Protein AF-A0AAX4L099-F1 (afdb_monomer_lite)

Foldseek 3Di:
DDDPPQWDDDPQWIWGDDPNWIWIWGFDQDPNDTDTHTDGTPVVVVVVVVVVVVPD

Secondary structure (DSSP, 8-state):
------EEEETTEEEEEETTEEEEEEEEEETTEEEEEEEEEHHHHHHHHHHHHT--

Structure (mmCIF, N/CA/C/O backbone):
data_AF-A0AAX4L099-F1
#
_entry.id   AF-A0AAX4L099-F1
#
loop_
_atom_site.group_PDB
_atom_site.id
_atom_site.type_symbol
_atom_site.label_atom_id
_atom_site.label_alt_id
_atom_site.label_comp_id
_atom_site.label_asym_id
_atom_site.label_entity_id
_atom_site.label_seq_id
_atom_site.pdbx_PDB_ins_code
_atom_site.Cartn_x
_atom_site.Cartn_y
_atom_site.Cartn_z
_atom_site.occupancy
_atom_site.B_iso_or_equiv
_atom_site.auth_seq_id
_atom_site.auth_comp_id
_atom_site.auth_asym_id
_atom_site.auth_atom_id
_atom_site.pdbx_PDB_model_num
ATOM 1 N N . MET A 1 1 ? -19.677 -12.121 16.959 1.00 46.16 1 MET A N 1
ATOM 2 C CA . MET A 1 1 ? -19.508 -10.824 16.272 1.00 46.16 1 MET A CA 1
ATOM 3 C C . MET A 1 1 ? -18.076 -10.766 15.778 1.00 46.16 1 MET A C 1
ATOM 5 O O . MET A 1 1 ? -17.184 -10.474 16.557 1.00 46.16 1 MET A O 1
ATOM 9 N N . THR A 1 2 ? -17.830 -11.189 14.541 1.00 52.59 2 THR A N 1
ATOM 10 C CA . THR A 1 2 ? -16.470 -11.255 13.993 1.00 52.59 2 THR A CA 1
ATOM 11 C C . THR A 1 2 ? -16.023 -9.835 13.673 1.00 52.59 2 THR A C 1
ATOM 13 O O . THR A 1 2 ? -16.628 -9.191 12.816 1.00 52.59 2 THR A O 1
ATOM 16 N N . GLU A 1 3 ? -15.013 -9.325 14.375 1.00 61.16 3 GLU A N 1
ATOM 17 C CA . GLU A 1 3 ? -14.348 -8.074 14.011 1.00 61.16 3 GLU A CA 1
ATOM 18 C C . GLU A 1 3 ? -13.947 -8.168 12.536 1.00 61.16 3 GLU A C 1
ATOM 20 O O . GLU A 1 3 ? -13.136 -9.017 12.153 1.00 61.16 3 GLU A O 1
ATOM 25 N N . LYS A 1 4 ? -14.577 -7.361 11.672 1.00 63.78 4 LYS A N 1
ATOM 26 C CA . LYS A 1 4 ? -14.209 -7.317 10.256 1.00 63.78 4 LYS A CA 1
ATOM 27 C C . LYS A 1 4 ? -12.725 -6.968 10.196 1.00 63.78 4 LYS A C 1
ATOM 29 O O . LYS A 1 4 ? -12.329 -5.892 10.640 1.00 63.78 4 LYS A O 1
ATOM 34 N N . LYS A 1 5 ? -11.899 -7.873 9.665 1.00 67.38 5 LYS A N 1
ATOM 35 C CA . LYS A 1 5 ? -10.485 -7.593 9.405 1.00 67.38 5 LYS A CA 1
ATOM 36 C C . LYS A 1 5 ? -10.413 -6.437 8.408 1.00 67.38 5 LYS A C 1
ATOM 38 O O . LYS A 1 5 ? -10.618 -6.616 7.216 1.00 67.38 5 LYS A O 1
ATOM 43 N N . THR A 1 6 ? -10.110 -5.245 8.905 1.00 80.75 6 THR A N 1
ATOM 44 C CA . THR A 1 6 ? -9.914 -4.032 8.096 1.00 80.75 6 THR A CA 1
ATOM 45 C C . THR A 1 6 ? -8.478 -3.905 7.585 1.00 80.75 6 THR A C 1
ATOM 47 O O . THR A 1 6 ? -8.136 -2.915 6.941 1.00 80.75 6 THR A O 1
ATOM 50 N N . ARG A 1 7 ? -7.620 -4.897 7.861 1.00 87.69 7 ARG A N 1
ATOM 51 C CA . ARG A 1 7 ? -6.214 -4.942 7.451 1.00 87.69 7 ARG A CA 1
ATOM 52 C C . ARG A 1 7 ? -5.851 -6.330 6.932 1.00 87.69 7 ARG A C 1
ATOM 54 O O . ARG A 1 7 ? -5.960 -7.318 7.657 1.00 87.69 7 ARG A O 1
ATOM 61 N N . TYR A 1 8 ? -5.334 -6.367 5.713 1.00 90.38 8 TYR A N 1
ATOM 62 C CA . TYR A 1 8 ? -4.798 -7.549 5.048 1.00 90.38 8 TYR A CA 1
ATOM 63 C C . TYR A 1 8 ? -3.300 -7.342 4.813 1.00 90.38 8 TYR A C 1
ATOM 65 O O . TYR A 1 8 ? -2.883 -6.231 4.488 1.00 90.38 8 TYR A O 1
ATOM 73 N N . LYS A 1 9 ? -2.485 -8.384 5.001 1.00 92.06 9 LYS A N 1
ATOM 74 C CA . LYS A 1 9 ? -1.032 -8.343 4.780 1.00 92.06 9 LYS A CA 1
ATOM 75 C C . LYS A 1 9 ? -0.634 -9.476 3.837 1.00 92.06 9 LYS A C 1
ATOM 77 O O . LYS A 1 9 ? -0.954 -10.627 4.115 1.00 92.06 9 LYS A O 1
ATOM 82 N N . TYR A 1 10 ? 0.096 -9.135 2.783 1.00 91.06 10 TYR A N 1
ATOM 83 C CA . TYR A 1 10 ? 0.616 -10.042 1.765 1.00 91.06 10 TYR A CA 1
ATOM 84 C C . TYR A 1 10 ? 2.098 -9.738 1.552 1.00 91.06 10 TYR A C 1
ATOM 86 O O . TYR A 1 10 ? 2.443 -8.789 0.851 1.00 91.06 10 TYR A O 1
ATOM 94 N N . GLY A 1 11 ? 2.978 -10.499 2.207 1.00 91.75 11 GLY A N 1
ATOM 95 C CA . GLY A 1 11 ? 4.410 -10.187 2.235 1.00 91.75 11 GLY A CA 1
ATOM 96 C C . GLY A 1 11 ? 4.655 -8.773 2.770 1.00 91.75 11 GLY A C 1
ATOM 97 O O . GLY A 1 11 ? 4.238 -8.448 3.888 1.00 91.75 11 GLY A O 1
ATOM 98 N N . ASP A 1 12 ? 5.277 -7.935 1.944 1.00 93.88 12 ASP A N 1
ATOM 99 C CA . ASP A 1 12 ? 5.533 -6.524 2.234 1.00 93.88 12 ASP A CA 1
ATOM 100 C C . ASP A 1 12 ? 4.359 -5.601 1.881 1.00 93.88 12 ASP A C 1
ATOM 102 O O . ASP A 1 12 ? 4.427 -4.407 2.129 1.00 93.88 12 ASP A O 1
ATOM 106 N N . ILE A 1 13 ? 3.260 -6.104 1.324 1.00 94.44 13 ILE A N 1
ATOM 107 C CA . ILE A 1 13 ? 2.092 -5.288 0.979 1.00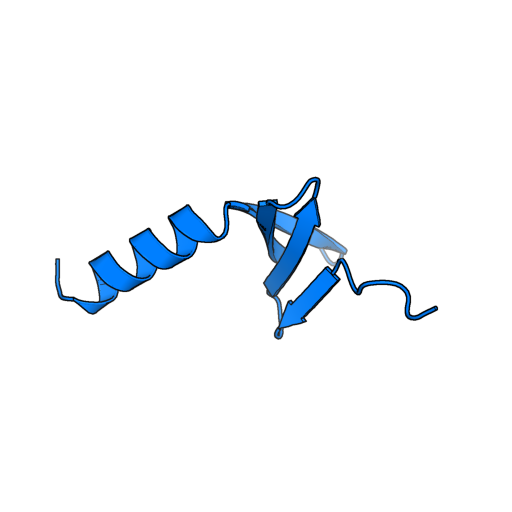 94.44 13 ILE A CA 1
ATOM 108 C C . ILE A 1 13 ? 1.043 -5.355 2.084 1.00 94.44 13 ILE A C 1
ATOM 110 O O . ILE A 1 13 ? 0.759 -6.408 2.657 1.00 94.44 13 ILE A O 1
ATOM 114 N N . ILE A 1 14 ? 0.430 -4.214 2.377 1.00 95.19 14 ILE A N 1
ATOM 115 C CA . ILE A 1 14 ? -0.674 -4.074 3.318 1.00 95.19 14 ILE A CA 1
ATOM 116 C C . ILE A 1 14 ? -1.842 -3.405 2.606 1.00 95.19 14 ILE A C 1
ATOM 118 O O . ILE A 1 14 ? -1.690 -2.335 2.027 1.00 95.19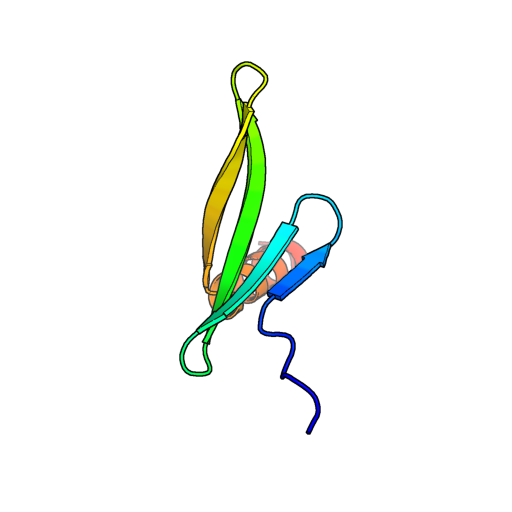 14 ILE A O 1
ATOM 122 N N . ILE A 1 15 ? -3.027 -3.997 2.719 1.00 94.62 15 ILE A N 1
ATOM 123 C CA . ILE A 1 15 ? -4.281 -3.417 2.236 1.00 94.62 15 ILE A CA 1
ATOM 124 C C . ILE A 1 15 ? -5.138 -3.059 3.445 1.00 94.62 15 ILE A C 1
ATOM 126 O O . ILE A 1 15 ? -5.340 -3.886 4.338 1.00 94.62 15 ILE A O 1
ATOM 130 N N . ARG A 1 16 ? -5.634 -1.823 3.491 1.00 93.69 16 ARG A N 1
ATOM 131 C CA . ARG A 1 16 ? -6.498 -1.328 4.568 1.00 93.69 16 ARG A CA 1
ATOM 132 C C . ARG A 1 16 ? -7.850 -0.905 4.031 1.00 93.69 16 ARG A C 1
ATOM 134 O O . ARG A 1 16 ? -7.910 -0.148 3.068 1.00 93.69 16 ARG A O 1
ATOM 141 N N . GLU A 1 17 ? -8.910 -1.341 4.694 1.00 92.00 17 GLU A N 1
ATOM 142 C CA . GLU A 1 17 ? -10.260 -0.844 4.458 1.00 92.00 17 GLU A CA 1
ATOM 143 C C . GLU A 1 17 ? -10.507 0.406 5.305 1.00 92.00 17 GLU A C 1
ATOM 145 O O . GLU A 1 17 ? -10.334 0.398 6.526 1.00 92.00 17 GLU A O 1
ATOM 150 N N . ARG A 1 18 ? -10.945 1.489 4.667 1.00 88.31 18 ARG A N 1
ATOM 151 C CA . ARG A 1 18 ? -11.386 2.706 5.344 1.00 88.31 18 ARG A CA 1
ATOM 152 C C . ARG A 1 18 ? -12.624 3.248 4.645 1.00 88.31 18 ARG A C 1
ATOM 154 O O . ARG A 1 18 ? -12.561 3.627 3.481 1.00 88.31 18 ARG A O 1
ATOM 161 N N . LYS A 1 19 ? -13.745 3.309 5.374 1.00 88.38 19 LYS A N 1
ATOM 162 C CA . LYS A 1 19 ? -15.043 3.800 4.868 1.00 88.38 19 LYS A CA 1
ATOM 163 C C . LYS A 1 19 ? -15.464 3.130 3.542 1.00 88.38 19 LYS A C 1
ATOM 165 O O . LYS A 1 19 ? -15.892 3.812 2.619 1.00 88.38 19 LYS A O 1
ATOM 170 N N . GLY A 1 20 ? -15.286 1.810 3.431 1.00 88.38 20 GLY A N 1
ATOM 171 C CA . GLY A 1 20 ? -15.640 1.044 2.227 1.00 88.38 20 GLY A CA 1
ATOM 172 C C . GLY A 1 20 ? -14.681 1.203 1.042 1.00 88.38 20 GLY A C 1
ATOM 173 O O . GLY A 1 20 ? -14.974 0.708 -0.039 1.00 88.38 20 GLY A O 1
ATOM 174 N N . ARG A 1 21 ? -13.538 1.880 1.221 1.00 92.25 21 ARG A N 1
ATOM 175 C CA . ARG A 1 21 ? -12.470 1.974 0.217 1.00 92.25 21 ARG A CA 1
ATOM 176 C C . ARG A 1 21 ? -11.226 1.238 0.685 1.00 92.25 21 ARG A C 1
ATOM 178 O O . ARG A 1 21 ? -10.894 1.280 1.871 1.00 92.25 21 ARG A O 1
ATOM 185 N N . TYR A 1 22 ? -10.527 0.607 -0.251 1.00 95.00 22 TYR A N 1
ATOM 186 C CA . TYR A 1 22 ? -9.287 -0.111 0.022 1.00 95.00 22 TYR A CA 1
ATOM 187 C C . TYR A 1 22 ? -8.073 0.707 -0.411 1.00 95.00 22 TYR A C 1
ATOM 189 O O . TYR A 1 22 ? -8.051 1.289 -1.494 1.00 95.00 22 TYR A O 1
ATOM 197 N N . TYR A 1 23 ? -7.059 0.734 0.448 1.00 95.44 23 TYR A N 1
ATOM 198 C CA . TYR A 1 23 ? -5.827 1.495 0.263 1.00 95.44 23 TYR A CA 1
ATOM 199 C C . TYR A 1 23 ? -4.617 0.583 0.420 1.00 95.44 23 TYR A C 1
ATOM 201 O O . TYR A 1 23 ? -4.565 -0.211 1.363 1.00 95.44 23 TYR A O 1
ATOM 209 N N . VAL A 1 24 ? -3.649 0.719 -0.482 1.00 95.81 24 VAL A N 1
ATOM 210 C CA . VAL A 1 24 ? -2.459 -0.127 -0.573 1.00 95.81 24 VAL A CA 1
ATOM 211 C C . VAL A 1 24 ? -1.253 0.596 0.012 1.00 95.81 24 VAL A C 1
ATOM 213 O O . VAL A 1 24 ? -0.984 1.763 -0.285 1.00 95.81 24 VAL A O 1
ATOM 216 N N . TYR A 1 25 ? -0.507 -0.124 0.839 1.00 95.69 25 TYR A N 1
ATOM 217 C CA . TYR A 1 25 ? 0.733 0.305 1.462 1.00 95.69 25 TYR A CA 1
ATOM 218 C C . TYR A 1 25 ? 1.811 -0.752 1.230 1.00 95.69 25 TYR A C 1
ATOM 220 O O . TYR A 1 25 ? 1.511 -1.943 1.191 1.00 95.69 25 TYR A O 1
ATOM 228 N N . LYS A 1 26 ? 3.066 -0.326 1.136 1.00 95.25 26 LYS A N 1
ATOM 229 C CA . LYS A 1 26 ? 4.241 -1.194 1.087 1.00 95.25 26 LYS A CA 1
ATOM 230 C C . LYS A 1 26 ? 5.073 -1.001 2.349 1.00 95.25 26 LYS A C 1
ATOM 232 O O . LYS A 1 26 ? 5.319 0.125 2.770 1.00 95.25 26 LYS A O 1
ATOM 237 N N . LEU A 1 27 ? 5.494 -2.092 2.960 1.00 94.12 27 LEU A N 1
ATOM 238 C CA . LEU A 1 27 ? 6.464 -2.132 4.035 1.00 94.12 27 LEU A CA 1
ATOM 239 C C . LEU A 1 27 ? 7.848 -1.958 3.419 1.00 94.12 27 LEU A C 1
ATOM 241 O O . LEU A 1 27 ? 8.275 -2.746 2.581 1.00 94.12 27 LEU A O 1
ATOM 245 N N . GLU A 1 28 ? 8.539 -0.901 3.821 1.00 93.12 28 GLU A N 1
ATOM 246 C CA . GLU A 1 28 ? 9.905 -0.621 3.399 1.00 93.12 28 GLU A CA 1
ATOM 247 C C . GLU A 1 28 ? 10.773 -0.423 4.640 1.00 93.12 28 GLU A C 1
ATOM 249 O O . GLU A 1 28 ? 10.426 0.333 5.550 1.00 93.12 28 GLU A O 1
ATOM 254 N N . THR A 1 29 ? 11.913 -1.110 4.693 1.00 91.75 29 THR A N 1
ATOM 255 C CA . THR A 1 29 ? 12.905 -0.908 5.752 1.00 91.75 29 THR A CA 1
ATOM 256 C C . THR A 1 29 ? 13.824 0.233 5.354 1.00 91.75 29 THR A C 1
ATOM 258 O O . THR A 1 29 ? 14.651 0.094 4.458 1.00 91.75 29 THR A O 1
ATOM 261 N N . ILE A 1 30 ? 13.695 1.367 6.038 1.00 88.00 30 ILE A N 1
ATOM 262 C CA . ILE A 1 30 ? 14.539 2.541 5.819 1.00 88.00 30 ILE A CA 1
ATOM 263 C C . ILE A 1 30 ? 15.360 2.758 7.082 1.00 88.00 30 ILE A C 1
ATOM 265 O O . ILE A 1 30 ? 14.810 3.003 8.158 1.00 88.00 30 ILE A O 1
ATOM 269 N N . ASN A 1 31 ? 16.685 2.670 6.948 1.00 87.44 31 ASN A N 1
ATOM 270 C C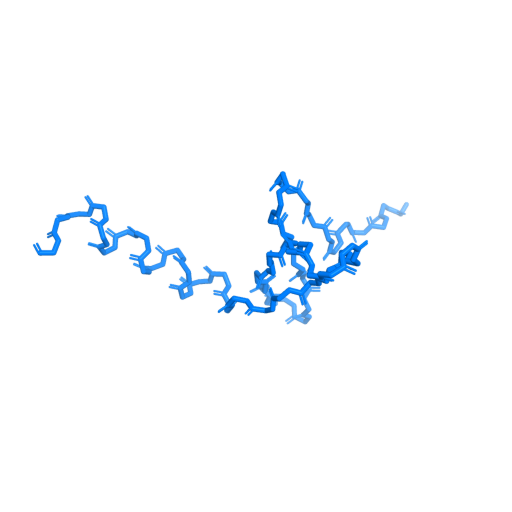A . ASN A 1 31 ? 17.632 2.895 8.041 1.00 87.44 31 ASN A CA 1
ATOM 271 C C . ASN A 1 31 ? 17.362 1.995 9.270 1.00 87.44 31 ASN A C 1
ATOM 273 O O . ASN A 1 31 ? 17.323 2.463 10.408 1.00 87.44 31 ASN A O 1
ATOM 277 N N . GLY A 1 32 ? 17.079 0.709 9.022 1.00 88.31 32 GLY A N 1
ATOM 278 C CA . GLY A 1 32 ? 16.769 -0.291 10.054 1.00 88.31 32 GLY A CA 1
ATOM 279 C C . GLY A 1 32 ? 15.362 -0.199 10.658 1.00 88.31 32 GLY A C 1
ATOM 280 O O . GLY A 1 32 ? 15.019 -1.006 11.518 1.00 88.31 32 GLY A O 1
ATOM 281 N N . LYS A 1 33 ? 14.524 0.750 10.218 1.00 89.81 33 LYS A N 1
ATOM 282 C CA . LYS A 1 33 ? 13.140 0.902 10.688 1.00 89.81 33 LYS A CA 1
ATOM 283 C C . LYS A 1 33 ? 12.151 0.542 9.588 1.00 89.81 33 LYS A C 1
ATOM 285 O O . LYS A 1 33 ? 12.204 1.103 8.495 1.00 89.81 33 LYS A O 1
ATOM 290 N N . VAL A 1 34 ? 11.217 -0.352 9.903 1.00 89.44 34 VAL A N 1
ATOM 291 C CA . VAL A 1 34 ? 10.095 -0.684 9.018 1.00 89.44 34 VAL A CA 1
ATOM 292 C C . VAL A 1 34 ? 9.127 0.497 8.975 1.00 89.44 34 VAL A C 1
ATOM 294 O O . VAL A 1 34 ? 8.630 0.941 10.012 1.00 89.44 34 VAL A O 1
ATOM 297 N N . LYS A 1 35 ? 8.857 1.008 7.776 1.00 92.19 35 LYS A N 1
ATOM 298 C CA . LYS A 1 35 ? 7.881 2.066 7.510 1.00 92.19 35 LYS A CA 1
ATOM 299 C C . LYS A 1 35 ? 6.843 1.580 6.510 1.00 92.19 35 LYS A C 1
ATOM 301 O O . LYS A 1 35 ? 7.155 0.848 5.581 1.00 92.19 35 LYS A O 1
ATOM 306 N N . GLU A 1 36 ? 5.604 2.017 6.695 1.00 92.69 36 GLU A N 1
ATOM 307 C CA . GLU A 1 36 ? 4.526 1.800 5.733 1.00 92.69 36 GLU A CA 1
ATOM 308 C C . GLU A 1 36 ? 4.488 2.982 4.761 1.00 92.69 36 GLU A C 1
ATOM 310 O O . GLU A 1 36 ? 4.129 4.099 5.134 1.00 92.69 36 GLU A O 1
ATOM 315 N N . ARG A 1 37 ? 4.858 2.744 3.506 1.00 94.44 37 ARG A N 1
ATOM 316 C CA . ARG A 1 37 ? 4.728 3.707 2.419 1.00 94.44 37 ARG A CA 1
ATOM 317 C C . ARG A 1 37 ? 3.373 3.546 1.753 1.00 94.44 37 ARG A C 1
ATOM 319 O O . ARG A 1 37 ? 3.028 2.457 1.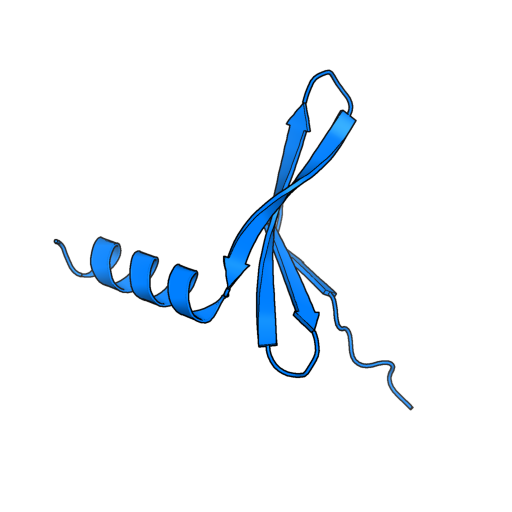309 1.00 94.44 37 ARG A O 1
ATOM 326 N N . TYR A 1 38 ? 2.617 4.629 1.656 1.00 94.19 38 TYR A N 1
ATOM 327 C CA . TYR A 1 38 ? 1.384 4.648 0.877 1.00 94.19 38 TYR A CA 1
ATOM 328 C C . TYR A 1 38 ? 1.691 4.529 -0.621 1.00 94.19 38 TYR A C 1
ATOM 330 O O . TYR A 1 38 ? 2.549 5.253 -1.124 1.00 94.19 38 TYR A O 1
ATOM 338 N N . ILE A 1 39 ? 1.005 3.611 -1.303 1.00 94.69 39 ILE A N 1
ATOM 339 C CA . ILE A 1 39 ? 1.144 3.383 -2.746 1.00 94.69 39 ILE A CA 1
ATOM 340 C C . ILE A 1 39 ? -0.012 4.039 -3.501 1.00 94.69 39 ILE A C 1
ATOM 342 O O . ILE A 1 39 ? 0.228 4.792 -4.435 1.00 94.69 39 ILE A O 1
ATOM 346 N N . GLY A 1 40 ? -1.253 3.796 -3.075 1.00 95.31 40 GLY A N 1
ATOM 347 C CA . GLY A 1 40 ? -2.435 4.294 -3.775 1.00 95.31 40 GLY A CA 1
ATOM 348 C C . GLY A 1 40 ? -3.731 3.614 -3.326 1.00 95.31 40 GLY A C 1
ATOM 349 O O . GLY A 1 40 ? -3.698 2.706 -2.484 1.00 95.31 40 GLY A O 1
ATOM 350 N N . PRO A 1 41 ? -4.889 4.043 -3.851 1.00 96.25 41 PRO A N 1
ATOM 351 C CA . PRO A 1 41 ? -6.129 3.288 -3.717 1.00 96.25 41 PRO A CA 1
ATOM 352 C C . PRO A 1 41 ? -6.029 1.968 -4.499 1.00 96.25 41 PRO A C 1
ATOM 354 O O . PRO A 1 41 ? -5.379 1.903 -5.537 1.00 96.25 41 PRO A O 1
ATOM 357 N N . LEU A 1 42 ? -6.660 0.904 -3.993 1.00 94.94 42 LEU A N 1
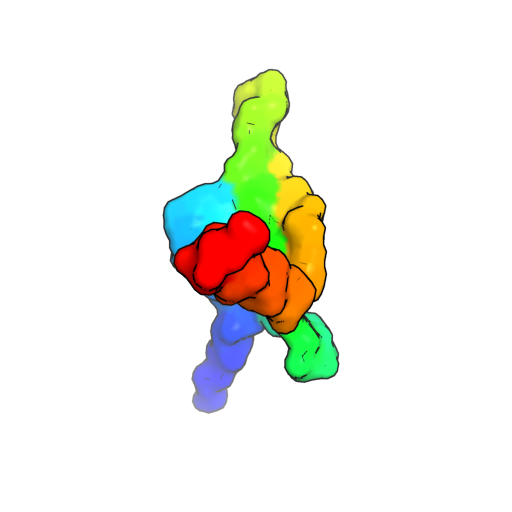ATOM 358 C CA . LEU A 1 42 ? -6.536 -0.440 -4.574 1.00 94.94 42 LEU A CA 1
ATOM 359 C C . LEU A 1 42 ? -7.007 -0.502 -6.034 1.00 94.94 42 LEU A C 1
ATOM 361 O O . LEU A 1 42 ? -6.364 -1.163 -6.837 1.00 94.94 42 LEU A O 1
ATOM 365 N N . ASP A 1 43 ? -8.092 0.199 -6.356 1.00 95.12 43 ASP A N 1
ATOM 366 C CA . ASP A 1 43 ? -8.684 0.240 -7.698 1.00 95.12 43 ASP A CA 1
ATOM 367 C C . ASP A 1 43 ? -7.688 0.760 -8.751 1.00 95.12 43 ASP A C 1
ATOM 369 O O . ASP A 1 43 ? -7.428 0.098 -9.749 1.00 95.12 43 ASP A O 1
ATOM 373 N N . ASP A 1 44 ? -7.014 1.870 -8.442 1.00 95.62 44 ASP A N 1
ATOM 374 C CA . ASP A 1 44 ? -5.997 2.504 -9.293 1.00 95.62 44 ASP A CA 1
ATOM 375 C C . ASP A 1 44 ? -4.748 1.622 -9.470 1.00 95.62 44 ASP A C 1
ATOM 377 O O . ASP A 1 44 ? -4.199 1.499 -10.567 1.00 95.62 44 ASP A O 1
ATOM 381 N N . VAL A 1 45 ? -4.329 0.930 -8.402 1.00 94.06 45 VAL A N 1
ATOM 382 C CA . VAL A 1 45 ? -3.207 -0.023 -8.452 1.00 94.06 45 VAL A CA 1
ATOM 383 C C . VAL A 1 45 ? -3.538 -1.219 -9.348 1.00 94.06 45 VAL A C 1
ATOM 385 O O . VAL A 1 45 ? -2.689 -1.644 -10.133 1.00 94.06 45 VAL A O 1
ATOM 388 N N . VAL A 1 46 ? -4.753 -1.764 -9.239 1.00 93.62 46 VAL A N 1
ATOM 389 C CA . VAL A 1 46 ? -5.214 -2.882 -10.075 1.00 93.62 46 VAL A CA 1
ATOM 390 C C . VAL A 1 46 ? -5.352 -2.439 -11.528 1.00 93.62 46 VAL A C 1
ATOM 392 O O . VAL A 1 46 ? -4.843 -3.126 -12.409 1.00 93.62 46 VAL A O 1
ATOM 395 N N . GLU A 1 47 ? -5.953 -1.277 -11.787 1.00 95.12 47 GLU A N 1
ATOM 396 C CA . GLU A 1 47 ? -6.077 -0.732 -13.141 1.00 95.12 47 GLU A CA 1
ATOM 397 C C . GLU A 1 47 ? -4.700 -0.539 -13.793 1.00 95.12 47 GLU A C 1
ATOM 399 O O . GLU A 1 47 ? -4.477 -0.948 -14.934 1.00 95.12 47 GLU A O 1
ATOM 404 N N . THR A 1 48 ? -3.748 0.029 -13.048 1.00 93.50 48 THR A N 1
ATOM 405 C CA . THR A 1 48 ? -2.366 0.201 -13.508 1.00 93.50 48 THR A CA 1
ATOM 406 C C . THR A 1 48 ? -1.728 -1.145 -13.850 1.00 93.50 48 THR A C 1
ATOM 408 O O . THR A 1 48 ? -1.121 -1.285 -14.911 1.00 93.50 48 THR A O 1
ATOM 411 N N . TYR A 1 49 ? -1.884 -2.155 -12.989 1.00 91.62 49 TYR A N 1
ATOM 412 C CA . TYR A 1 49 ? -1.352 -3.496 -13.239 1.00 91.62 49 TYR A CA 1
ATOM 413 C C . TYR A 1 49 ? -1.955 -4.142 -14.491 1.00 91.62 49 TYR A C 1
ATOM 415 O O . TYR A 1 49 ? -1.211 -4.668 -15.316 1.00 91.62 49 TYR A O 1
ATOM 423 N N . GLU A 1 50 ? -3.275 -4.074 -14.668 1.00 94.44 50 GLU A N 1
ATOM 424 C CA . GLU A 1 50 ? -3.961 -4.645 -15.832 1.00 94.44 50 GLU A CA 1
ATOM 425 C C . GLU A 1 50 ? -3.5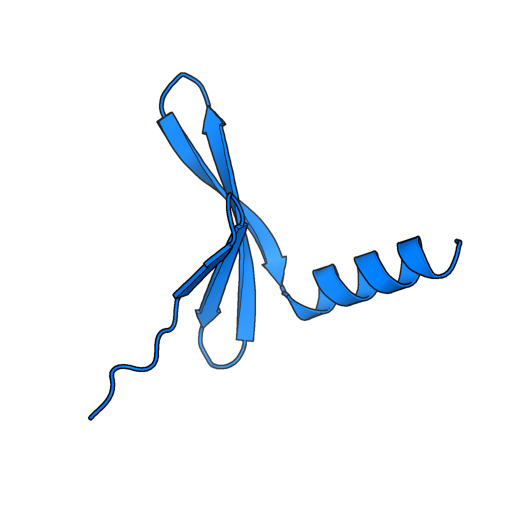39 -3.957 -17.139 1.00 94.44 50 GLU A C 1
ATOM 427 O O . GLU A 1 50 ? -3.316 -4.634 -18.147 1.00 94.44 50 GLU A O 1
ATOM 432 N N . LYS A 1 51 ? -3.335 -2.631 -17.113 1.00 92.94 51 LYS A N 1
ATOM 433 C CA . LYS A 1 51 ? -2.777 -1.867 -18.242 1.00 92.94 51 LYS A CA 1
ATOM 434 C C . LYS A 1 51 ? -1.359 -2.321 -18.590 1.00 92.94 51 LYS A C 1
ATOM 436 O O . LYS A 1 51 ? -1.078 -2.582 -19.754 1.00 92.94 51 LYS A O 1
ATOM 441 N N . PHE A 1 52 ? -0.480 -2.477 -17.597 1.00 92.38 52 PHE A N 1
ATOM 442 C CA . PHE A 1 52 ? 0.876 -2.993 -17.827 1.00 92.38 52 PHE A CA 1
ATOM 443 C C . PHE A 1 52 ? 0.876 -4.440 -18.331 1.00 92.38 52 PHE A C 1
ATOM 445 O O . PHE A 1 52 ? 1.671 -4.795 -19.201 1.00 92.38 52 PHE A O 1
ATOM 452 N N . ARG A 1 53 ? -0.006 -5.285 -17.791 1.00 88.62 53 ARG A N 1
ATOM 453 C CA . ARG A 1 53 ? -0.099 -6.704 -18.143 1.00 88.62 53 ARG A CA 1
ATOM 454 C C . ARG A 1 53 ? -0.632 -6.927 -19.554 1.00 88.62 53 ARG A C 1
ATOM 456 O O . ARG A 1 53 ? -0.193 -7.865 -20.213 1.00 88.62 53 ARG A O 1
ATOM 463 N N . SER A 1 54 ? -1.556 -6.087 -20.009 1.00 82.88 54 SER A N 1
ATOM 464 C CA . SER A 1 54 ? -2.169 -6.206 -21.337 1.00 82.88 54 SER A CA 1
ATOM 465 C C . SER A 1 54 ? -1.247 -5.768 -22.480 1.00 82.88 54 SER A C 1
ATOM 467 O O . SER A 1 54 ? -1.661 -5.833 -23.632 1.00 82.88 54 SER A O 1
ATOM 469 N N . GLY A 1 55 ? 0.000 -5.385 -22.174 1.00 65.69 55 GLY A N 1
ATOM 470 C CA . GLY A 1 55 ? 0.950 -4.851 -23.142 1.00 65.69 55 GLY A CA 1
ATOM 471 C C . GLY A 1 55 ? 0.553 -3.431 -23.520 1.00 65.69 55 GLY A C 1
ATOM 472 O O . GLY A 1 55 ? -0.311 -3.239 -24.371 1.00 65.69 55 GLY A O 1
ATOM 473 N N . GLY A 1 56 ? 1.155 -2.448 -22.847 1.00 53.38 56 GLY A N 1
ATOM 474 C CA . GLY A 1 56 ? 1.099 -1.058 -23.304 1.00 53.38 56 GLY A CA 1
ATOM 475 C C . GLY A 1 56 ? 1.620 -0.903 -24.728 1.00 53.38 56 GLY A C 1
ATOM 476 O O . GLY A 1 56 ? 2.508 -1.697 -25.118 1.00 53.38 56 GLY A O 1
#

Sequence (56 aa):
MTEKKTRYKYGDIIIRERKGRYYVYKLETINGKVKERYIGPLDDVVETYEKFRSGG

pLDDT: mean 88.01, std 11.84, range [46.16, 96.25]

Organism: NCBI:txid207809

Radius of gyration: 13.63 Å; chains: 1; bounding box: 37×16×40 Å

InterPro domains:
  IPR012922 ORF D-335-like [PF07935] (7-53)